Protein AF-E4XZ82-F1 (afdb_monomer_lite)

Organism: Oikopleura dioica (NCBI:txid34765)

Structure (mmCIF, N/CA/C/O backbone):
data_AF-E4XZ82-F1
#
_entry.id   AF-E4XZ82-F1
#
loop_
_atom_site.group_PDB
_atom_site.id
_atom_site.type_symbol
_atom_site.label_atom_id
_atom_site.label_alt_id
_atom_site.label_comp_id
_atom_site.label_asym_id
_atom_site.label_entity_id
_atom_site.label_seq_id
_atom_site.pdbx_PDB_ins_code
_atom_site.Cartn_x
_atom_site.Cartn_y
_atom_site.Cartn_z
_atom_site.occupancy
_atom_site.B_iso_or_equiv
_atom_site.auth_seq_id
_atom_site.auth_comp_id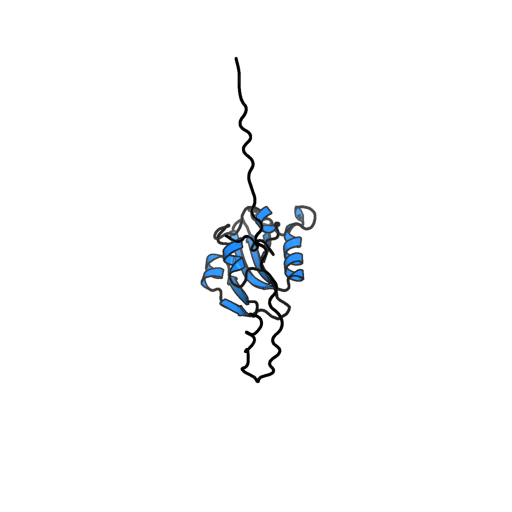
_atom_site.auth_asym_id
_atom_site.auth_atom_id
_atom_site.pdbx_PDB_model_num
ATOM 1 N N . MET A 1 1 ? -22.654 71.401 -10.888 1.00 43.03 1 MET A N 1
ATOM 2 C CA . MET A 1 1 ? -23.288 70.065 -10.874 1.00 43.03 1 MET A CA 1
ATOM 3 C C . MET A 1 1 ? -23.031 69.437 -9.516 1.00 43.03 1 MET A C 1
ATOM 5 O O . MET A 1 1 ? -21.886 69.396 -9.092 1.00 43.03 1 MET A O 1
ATOM 9 N N . LYS A 1 2 ? -24.103 69.079 -8.804 1.00 40.59 2 LYS A N 1
ATOM 10 C CA . LYS A 1 2 ? -24.087 68.459 -7.473 1.00 40.59 2 LYS A CA 1
ATOM 11 C C . LYS A 1 2 ? -24.124 66.944 -7.667 1.00 40.59 2 LYS A C 1
ATOM 13 O O . LYS A 1 2 ? -25.036 66.469 -8.333 1.00 40.59 2 LYS A O 1
ATOM 18 N N . ILE A 1 3 ? -23.168 66.212 -7.103 1.00 53.22 3 ILE A N 1
ATOM 19 C CA . ILE A 1 3 ? -23.200 64.747 -7.040 1.00 53.22 3 ILE A CA 1
ATOM 20 C C . ILE A 1 3 ? -23.112 64.383 -5.559 1.00 53.22 3 ILE A C 1
ATOM 22 O O . ILE A 1 3 ? -22.086 64.593 -4.920 1.00 53.22 3 ILE A O 1
ATOM 26 N N . PHE A 1 4 ? -24.237 63.928 -5.012 1.00 50.06 4 PHE A N 1
ATOM 27 C CA . PHE A 1 4 ? -24.346 63.402 -3.657 1.00 50.06 4 PHE A CA 1
ATOM 28 C C . PHE A 1 4 ? -23.943 61.925 -3.679 1.00 50.06 4 PHE A C 1
ATOM 30 O O . PHE A 1 4 ? -24.563 61.129 -4.381 1.00 50.06 4 PHE A O 1
ATOM 37 N N . ALA A 1 5 ? -22.904 61.571 -2.924 1.00 58.31 5 ALA A N 1
ATOM 38 C CA . ALA A 1 5 ? -22.518 60.190 -2.670 1.00 58.31 5 ALA A CA 1
ATOM 39 C C . ALA A 1 5 ? -23.358 59.636 -1.507 1.00 58.31 5 ALA A C 1
ATOM 41 O O . ALA A 1 5 ? -23.350 60.197 -0.411 1.00 58.31 5 ALA A O 1
ATOM 42 N N . LEU A 1 6 ? -24.099 58.555 -1.754 1.00 57.56 6 LEU A N 1
ATOM 43 C CA . LEU A 1 6 ? -24.852 57.825 -0.735 1.00 57.56 6 LEU A CA 1
ATOM 44 C C . LEU A 1 6 ? -23.931 56.796 -0.064 1.00 57.56 6 LEU A C 1
ATOM 46 O O . LEU A 1 6 ? -23.511 55.823 -0.686 1.00 57.56 6 LEU A O 1
ATOM 50 N N . LEU A 1 7 ? -23.624 57.030 1.212 1.00 52.59 7 LEU A N 1
ATOM 51 C CA . LEU A 1 7 ? -23.002 56.070 2.125 1.00 52.59 7 LEU A CA 1
ATOM 52 C C . LEU A 1 7 ? -24.066 55.065 2.588 1.00 52.59 7 LEU A C 1
ATOM 54 O O . LEU A 1 7 ? -25.082 55.464 3.152 1.00 52.59 7 LEU A O 1
ATOM 58 N N . SER A 1 8 ? -23.826 53.770 2.377 1.00 62.06 8 SER A N 1
ATOM 59 C CA . SER A 1 8 ? -24.636 52.690 2.956 1.00 62.06 8 SER A CA 1
ATOM 60 C C . SER A 1 8 ? -23.885 52.107 4.152 1.00 62.06 8 SER A C 1
ATOM 62 O O . SER A 1 8 ? -22.826 51.508 3.979 1.00 62.06 8 SER A O 1
ATOM 64 N N . ALA A 1 9 ? -24.402 52.319 5.363 1.00 58.03 9 ALA A N 1
ATOM 65 C CA . ALA A 1 9 ? -23.900 51.701 6.587 1.00 58.03 9 ALA A CA 1
ATOM 66 C C . ALA A 1 9 ? -24.634 50.372 6.827 1.00 58.03 9 ALA A C 1
ATOM 68 O O . ALA A 1 9 ? -25.863 50.337 6.829 1.00 58.03 9 ALA A O 1
ATOM 69 N N . VAL A 1 10 ? -23.884 49.288 7.032 1.00 62.97 10 VAL A N 1
ATOM 70 C CA . VAL A 1 10 ? -24.423 47.981 7.432 1.00 62.97 10 VAL A CA 1
ATOM 71 C C . VAL A 1 10 ? -24.413 47.908 8.958 1.00 62.97 10 VAL A C 1
ATOM 73 O O . VAL A 1 10 ? -23.362 48.031 9.584 1.00 62.97 10 VAL A O 1
ATOM 76 N N . VAL A 1 11 ? -25.594 47.735 9.550 1.00 56.53 11 VAL A N 1
ATOM 77 C CA . VAL A 1 11 ? -25.802 47.526 10.989 1.00 56.53 11 VAL A CA 1
ATOM 78 C C . VAL A 1 11 ? -25.754 46.021 11.259 1.00 56.53 11 VAL A C 1
ATOM 80 O O . VAL A 1 11 ? -26.623 45.291 10.791 1.00 56.53 11 VAL A O 1
ATOM 83 N N . TYR A 1 12 ? -24.757 45.552 12.012 1.00 61.22 12 TYR A N 1
ATOM 84 C CA . TYR A 1 12 ? -24.753 44.201 12.580 1.00 61.22 12 TYR A CA 1
ATOM 85 C C . TYR A 1 12 ? -25.407 44.251 13.965 1.00 61.22 12 TYR A C 1
ATOM 87 O O . TYR A 1 12 ? -24.887 44.884 14.881 1.00 61.22 12 TYR A O 1
ATOM 95 N N . GLY A 1 13 ? -26.572 43.614 14.102 1.00 47.09 13 GLY A N 1
ATOM 96 C CA . GLY A 1 13 ? -27.240 43.421 15.387 1.00 47.09 13 GLY A CA 1
ATOM 97 C C . GLY A 1 13 ? -26.554 42.319 16.194 1.00 47.09 13 GLY A C 1
ATOM 98 O O . GLY A 1 13 ? -26.395 41.204 15.705 1.00 47.09 13 GLY A O 1
ATOM 99 N N . GLN A 1 14 ? -26.149 42.639 17.422 1.00 46.34 14 GLN A N 1
ATOM 100 C CA . GLN A 1 14 ? -25.686 41.681 18.426 1.00 46.34 14 GLN A CA 1
ATOM 101 C C . GLN A 1 14 ? -26.893 41.196 19.239 1.00 46.34 14 GLN A C 1
ATOM 103 O O . GLN A 1 14 ? -27.617 42.013 19.805 1.00 46.34 14 GLN A O 1
ATOM 108 N N . THR A 1 15 ? -27.112 39.884 19.313 1.00 49.62 15 THR A N 1
ATOM 109 C CA . THR A 1 15 ? -28.090 39.275 20.224 1.00 49.62 15 THR A CA 1
ATOM 110 C C . THR A 1 15 ? -27.383 38.885 21.519 1.00 49.62 15 THR A C 1
ATOM 112 O O . THR A 1 15 ? -26.486 38.045 21.516 1.00 49.62 15 THR A O 1
ATOM 115 N N . THR A 1 16 ? -27.756 39.527 22.624 1.00 47.25 16 THR A N 1
ATOM 116 C CA . THR A 1 16 ? -27.312 39.188 23.980 1.00 47.25 16 THR A CA 1
ATOM 117 C C . THR A 1 16 ? -28.407 38.389 24.679 1.00 47.25 16 THR A C 1
ATOM 119 O O . THR A 1 16 ? -29.415 38.974 25.081 1.00 47.25 16 THR A O 1
ATOM 122 N N . ASP A 1 17 ? -28.206 37.086 24.857 1.00 52.84 17 ASP A N 1
ATOM 123 C CA . ASP A 1 17 ? -29.056 36.288 25.743 1.00 52.84 17 ASP A CA 1
ATOM 124 C C . ASP A 1 17 ? -28.564 36.397 27.204 1.00 52.84 17 ASP A C 1
ATOM 126 O O . ASP A 1 17 ? -27.356 36.310 27.455 1.00 52.84 17 ASP A O 1
ATOM 130 N N . PRO A 1 18 ? -29.464 36.614 28.184 1.00 63.22 18 PRO A N 1
ATOM 131 C CA . PRO A 1 18 ? -29.128 36.669 29.607 1.00 63.22 18 PRO A CA 1
ATOM 132 C C . PRO A 1 18 ? -28.943 35.272 30.251 1.00 63.22 18 PRO A C 1
ATOM 134 O O . PRO A 1 18 ? -29.414 34.263 29.724 1.00 63.22 18 PRO A O 1
ATOM 137 N N . PRO A 1 19 ? -28.277 35.195 31.423 1.00 51.62 19 PRO A N 1
ATOM 138 C CA . PRO A 1 19 ? -27.845 33.942 32.039 1.00 51.62 19 PRO A CA 1
ATOM 139 C C . PRO A 1 19 ? -28.978 33.258 32.816 1.00 51.62 19 PRO A C 1
ATOM 141 O O . PRO A 1 19 ? -29.668 33.903 33.603 1.00 51.62 19 PRO A O 1
ATOM 144 N N . THR A 1 20 ? -29.121 31.935 32.673 1.00 47.81 20 THR A N 1
ATOM 145 C CA . THR A 1 20 ? -29.992 31.130 33.548 1.00 47.81 20 THR A CA 1
ATOM 146 C C . THR A 1 20 ? -29.158 30.196 34.423 1.00 47.81 20 THR A C 1
ATOM 148 O O . THR A 1 20 ? -28.322 29.429 33.953 1.00 47.81 20 THR A O 1
ATOM 151 N N . THR A 1 21 ? -29.384 30.328 35.725 1.00 41.72 21 THR A N 1
ATOM 152 C CA . THR A 1 21 ? -28.721 29.688 36.862 1.00 41.72 21 THR A CA 1
ATOM 153 C C . THR A 1 21 ? -29.115 28.225 37.091 1.00 41.72 21 THR A C 1
ATOM 155 O O . THR A 1 21 ? -30.291 27.885 37.059 1.00 41.72 21 THR A O 1
ATOM 158 N N . VAL A 1 22 ? -28.095 27.420 37.414 1.00 47.28 22 VAL A N 1
ATOM 159 C CA . VAL A 1 22 ? -28.006 26.271 38.347 1.00 47.28 22 VAL A CA 1
ATOM 160 C C . VAL A 1 22 ? -29.308 25.579 38.786 1.00 47.28 22 VAL A C 1
ATOM 162 O O . VAL A 1 22 ? -30.095 26.128 39.552 1.00 47.28 22 VAL A O 1
ATOM 165 N N . GLY A 1 23 ? -29.402 24.284 38.466 1.00 42.62 23 GLY A N 1
ATOM 166 C CA . GLY A 1 23 ? -30.234 23.306 39.166 1.00 42.62 23 GLY A CA 1
ATOM 167 C C . GLY A 1 23 ? -29.442 22.026 39.439 1.00 42.62 23 GLY A C 1
ATOM 168 O O . GLY A 1 23 ? -29.284 21.188 38.558 1.00 42.62 23 GLY A O 1
ATOM 169 N N . THR A 1 24 ? -28.936 21.878 40.664 1.00 43.75 24 THR A N 1
ATOM 170 C CA . THR A 1 24 ? -28.482 20.593 41.209 1.00 43.75 24 THR A CA 1
ATOM 171 C C . THR A 1 24 ? -29.713 19.754 41.530 1.00 43.75 24 THR A C 1
ATOM 173 O O . THR A 1 24 ? -30.548 20.158 42.338 1.00 43.75 24 THR A O 1
ATOM 176 N N . THR A 1 25 ? -29.828 18.561 40.953 1.00 38.75 25 THR A N 1
ATOM 177 C CA . THR A 1 25 ? -30.718 17.515 41.473 1.00 38.75 25 THR A CA 1
ATOM 178 C C . THR A 1 25 ? -30.005 16.176 41.344 1.00 38.75 25 THR A C 1
ATOM 180 O O . THR A 1 25 ? -29.699 15.720 40.248 1.00 38.75 25 THR A O 1
ATOM 183 N N . ALA A 1 26 ? -29.686 15.574 42.488 1.00 46.28 26 ALA A N 1
ATOM 184 C CA . ALA A 1 26 ? -29.228 14.196 42.571 1.00 46.28 26 ALA A CA 1
ATOM 185 C C . ALA A 1 26 ? -30.418 13.252 42.328 1.00 46.28 26 ALA A C 1
ATOM 187 O O . ALA A 1 26 ? -31.476 13.437 42.928 1.00 46.28 26 ALA A O 1
ATOM 188 N N . GLY A 1 27 ? -30.239 12.240 41.474 1.00 40.47 27 GLY A N 1
ATOM 189 C CA . GLY A 1 27 ? -31.266 11.236 41.190 1.00 40.47 27 GLY A CA 1
ATOM 190 C C . GLY A 1 27 ? -30.836 10.185 40.162 1.00 40.47 27 GLY A C 1
ATOM 191 O O . GLY A 1 27 ? -31.093 10.343 38.979 1.00 40.47 27 GLY A O 1
ATOM 192 N N . THR A 1 28 ? -30.182 9.131 40.653 1.00 37.09 28 THR A N 1
ATOM 193 C CA . THR A 1 28 ? -30.309 7.711 40.260 1.00 37.09 28 THR A CA 1
ATOM 194 C C . THR A 1 28 ? -30.386 7.324 38.768 1.00 37.09 28 THR A C 1
ATOM 196 O O . THR A 1 28 ? -31.440 7.342 38.145 1.00 37.09 28 THR A O 1
ATOM 199 N N . THR A 1 29 ? -29.250 6.817 38.283 1.00 43.91 29 THR A N 1
ATOM 200 C CA . THR A 1 29 ? -29.056 5.592 37.479 1.00 43.91 29 THR A CA 1
ATOM 201 C C . THR A 1 29 ? -30.099 5.227 36.409 1.00 43.91 29 THR A C 1
ATOM 203 O O . THR A 1 29 ? -31.044 4.486 36.664 1.00 43.91 29 THR A O 1
ATOM 206 N N . ALA A 1 30 ? -29.792 5.578 35.160 1.00 43.94 30 ALA A N 1
ATOM 207 C CA . ALA A 1 30 ? -30.089 4.757 33.989 1.00 43.94 30 ALA A CA 1
ATOM 208 C C . ALA A 1 30 ? -28.816 4.733 33.136 1.00 43.94 30 ALA A C 1
ATOM 210 O O . ALA A 1 30 ? -28.301 5.781 32.755 1.00 43.94 30 ALA A O 1
ATOM 211 N N . GLY A 1 31 ? -28.245 3.541 32.962 1.00 44.31 31 GLY A N 1
ATOM 212 C CA . GLY A 1 31 ? -26.947 3.344 32.334 1.00 44.31 31 GLY A CA 1
ATOM 213 C C . GLY A 1 31 ? -26.925 3.867 30.905 1.00 44.31 31 GLY A C 1
ATOM 214 O O . GLY A 1 31 ? -27.542 3.287 30.016 1.00 44.31 31 GLY A O 1
ATOM 215 N N . THR A 1 32 ? -26.153 4.926 30.686 1.00 35.25 32 THR A N 1
ATOM 216 C CA . THR A 1 32 ? -25.516 5.172 29.400 1.00 35.25 32 THR A CA 1
ATOM 217 C C . THR A 1 32 ? -24.553 4.014 29.188 1.00 35.25 32 THR A C 1
ATOM 219 O O . THR A 1 32 ? -23.454 4.001 29.743 1.00 35.25 32 THR A O 1
ATOM 222 N N . THR A 1 33 ? -24.983 2.994 28.449 1.00 37.03 33 THR A N 1
ATOM 223 C CA . THR A 1 33 ? -24.046 2.075 27.814 1.00 37.03 33 THR A CA 1
ATOM 224 C C . THR A 1 33 ? -23.199 2.960 26.912 1.00 37.03 33 THR A C 1
ATOM 226 O O . THR A 1 33 ? -23.682 3.436 25.888 1.00 37.03 33 THR A O 1
ATOM 229 N N . ALA A 1 34 ? -21.986 3.292 27.356 1.00 48.88 34 ALA A N 1
ATOM 230 C CA . ALA A 1 34 ? -20.990 3.859 26.472 1.00 48.88 34 ALA A CA 1
ATOM 231 C C . ALA A 1 34 ? -20.893 2.890 25.294 1.00 48.88 34 ALA A C 1
ATOM 233 O O . ALA A 1 34 ? -20.623 1.703 25.498 1.00 48.88 34 ALA A O 1
ATOM 234 N N . GLU A 1 35 ? -21.218 3.371 24.097 1.00 46.59 35 GLU A N 1
ATOM 235 C CA . GLU A 1 35 ? -20.866 2.674 22.870 1.00 46.59 35 GLU A CA 1
ATOM 236 C C . GLU A 1 35 ? -19.380 2.314 23.006 1.00 46.59 35 GLU A C 1
ATOM 238 O O . GLU A 1 35 ? -18.584 3.203 23.342 1.00 46.59 35 GLU A O 1
ATOM 243 N N . PRO A 1 36 ? -19.002 1.024 22.909 1.00 53.22 36 PRO A N 1
ATOM 244 C CA . PRO A 1 36 ? -17.596 0.661 22.962 1.00 53.22 36 PRO A CA 1
ATOM 245 C C . PRO A 1 36 ? -16.866 1.514 21.919 1.00 53.22 36 PRO A C 1
ATOM 247 O O . PRO A 1 36 ? -17.453 1.771 20.866 1.00 53.22 36 PRO A O 1
ATOM 250 N N . PRO A 1 37 ? -15.637 1.990 22.197 1.00 54.41 37 PRO A N 1
ATOM 251 C CA . PRO A 1 37 ? -14.870 2.729 21.200 1.00 54.41 37 PRO A CA 1
ATOM 252 C C . PRO A 1 37 ? -14.925 1.933 19.897 1.00 54.41 37 PRO A C 1
ATOM 254 O O . PRO A 1 37 ? -14.578 0.752 19.900 1.00 54.41 37 PRO A O 1
ATOM 257 N N . SER A 1 38 ? -15.472 2.540 18.838 1.00 63.44 38 SER A N 1
ATOM 258 C CA . SER A 1 38 ? -15.680 1.880 17.550 1.00 63.44 38 SER A CA 1
ATOM 259 C C . SER A 1 38 ? -14.361 1.245 17.131 1.00 63.44 38 SER A C 1
ATOM 261 O O . SER A 1 38 ? -13.397 1.962 16.853 1.00 63.44 38 SER A O 1
ATOM 263 N N . ALA A 1 39 ? -14.287 -0.083 17.170 1.00 80.06 39 ALA A N 1
ATOM 264 C CA . ALA A 1 39 ? -13.047 -0.772 16.881 1.00 80.06 39 ALA A CA 1
ATOM 265 C C . ALA A 1 39 ? -12.626 -0.455 15.441 1.00 80.06 39 ALA A C 1
ATOM 267 O O . ALA A 1 39 ? -13.432 -0.552 14.511 1.00 80.06 39 ALA A O 1
ATOM 268 N N . PHE A 1 40 ? -11.382 -0.010 15.262 1.00 91.25 40 PHE A N 1
ATOM 269 C CA . PHE A 1 40 ? -10.852 0.291 13.939 1.00 91.25 40 PHE A CA 1
ATOM 270 C C . PHE A 1 40 ? -10.769 -1.009 13.134 1.00 91.25 40 PHE A C 1
ATOM 272 O O . PHE A 1 40 ? -10.337 -2.040 13.646 1.00 91.25 40 PHE A O 1
ATOM 279 N N . ALA A 1 41 ? -11.207 -0.981 11.881 1.00 94.81 41 ALA A N 1
ATOM 280 C CA . ALA A 1 41 ? -11.249 -2.159 11.029 1.00 94.81 41 ALA A CA 1
ATOM 281 C C . ALA A 1 41 ? -10.759 -1.810 9.628 1.00 94.81 41 ALA A C 1
ATOM 283 O O . ALA A 1 41 ? -10.912 -0.674 9.184 1.00 94.81 41 ALA A O 1
ATOM 284 N N . CYS A 1 42 ? -10.219 -2.805 8.927 1.00 96.06 42 CYS A N 1
ATOM 285 C CA . CYS A 1 42 ? -9.732 -2.685 7.556 1.00 96.06 42 CYS A CA 1
ATOM 286 C C . CYS A 1 42 ? -10.280 -3.812 6.690 1.00 96.06 42 CYS A C 1
AT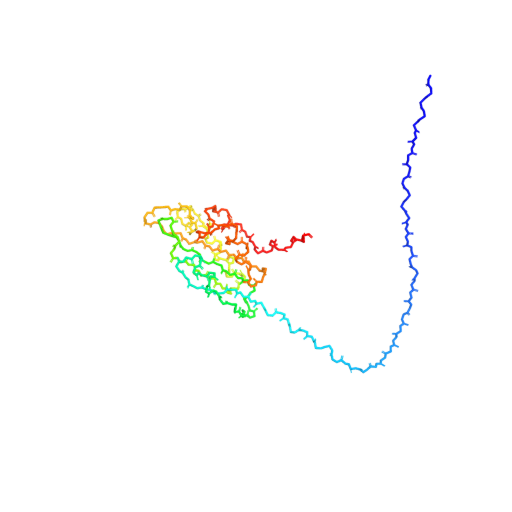OM 288 O O . CYS A 1 42 ? -10.359 -4.962 7.126 1.00 96.06 42 CYS A O 1
ATOM 290 N N . LYS A 1 43 ? -10.561 -3.521 5.419 1.00 96.31 43 LYS A N 1
ATOM 291 C CA . LYS A 1 43 ? -10.607 -4.569 4.399 1.00 96.31 43 LYS A CA 1
ATOM 292 C C . LYS A 1 43 ? -9.235 -5.228 4.277 1.00 96.31 43 LYS A C 1
ATOM 294 O O . LYS A 1 43 ? -8.211 -4.561 4.118 1.00 96.31 43 LYS A O 1
ATOM 299 N N . THR A 1 44 ? -9.229 -6.552 4.318 1.00 96.94 44 THR A N 1
ATOM 300 C CA . THR A 1 44 ? -8.042 -7.390 4.179 1.00 96.94 44 THR A CA 1
ATOM 301 C C . THR A 1 44 ? -8.181 -8.299 2.972 1.00 96.94 44 THR A C 1
ATOM 303 O O . THR A 1 44 ? -9.247 -8.853 2.713 1.00 96.94 44 THR A O 1
ATOM 306 N N . CYS A 1 45 ? -7.101 -8.442 2.213 1.00 97.44 45 CYS A N 1
ATOM 307 C CA . CYS A 1 45 ? -7.027 -9.372 1.092 1.00 97.44 45 CYS A CA 1
ATOM 308 C C . CYS A 1 45 ? -5.567 -9.641 0.727 1.00 97.44 45 CYS A C 1
ATOM 310 O O . CYS A 1 45 ? -4.677 -8.841 1.025 1.00 97.44 45 CYS A O 1
ATOM 312 N N . VAL A 1 46 ? -5.328 -10.767 0.056 1.00 97.88 46 VAL A N 1
ATOM 313 C CA . VAL A 1 46 ? -4.064 -11.087 -0.614 1.00 97.88 46 VAL A CA 1
ATOM 314 C C . VAL A 1 46 ? -4.413 -11.720 -1.953 1.00 97.88 46 VAL A C 1
ATOM 316 O O . VAL A 1 46 ? -5.035 -12.777 -1.989 1.00 97.88 46 VAL A O 1
ATOM 319 N N . ALA A 1 47 ? -4.024 -11.079 -3.051 1.00 96.69 47 ALA A N 1
ATOM 320 C CA . ALA A 1 47 ? -4.423 -11.492 -4.392 1.00 96.69 47 ALA A CA 1
ATOM 321 C C . ALA A 1 47 ? -3.364 -11.146 -5.442 1.00 96.69 47 ALA A C 1
ATOM 323 O O . ALA A 1 47 ? -2.409 -10.412 -5.185 1.00 96.69 47 ALA A O 1
ATOM 324 N N . SER A 1 48 ? -3.539 -11.663 -6.660 1.00 94.19 48 SER A N 1
ATOM 325 C CA . SER A 1 48 ? -2.613 -11.389 -7.773 1.00 94.19 48 SER A CA 1
ATOM 326 C C . SER A 1 48 ? -2.938 -10.104 -8.542 1.00 94.19 48 SER A C 1
ATOM 328 O O . SER A 1 48 ? -2.120 -9.634 -9.331 1.00 94.19 48 SER A O 1
ATOM 330 N N . ASN A 1 49 ? -4.118 -9.524 -8.331 1.00 91.25 49 ASN A N 1
ATOM 331 C CA . ASN A 1 49 ? -4.563 -8.281 -8.957 1.00 91.25 49 ASN A CA 1
ATOM 332 C C . ASN A 1 49 ? -5.585 -7.565 -8.057 1.00 91.25 49 ASN A C 1
ATOM 334 O O . ASN A 1 49 ? -6.081 -8.148 -7.095 1.00 91.25 49 ASN A O 1
ATOM 338 N N . VAL A 1 50 ? -5.891 -6.303 -8.371 1.00 90.56 50 VAL A N 1
ATOM 339 C CA . VAL A 1 50 ? -6.783 -5.459 -7.556 1.00 90.56 50 VAL A CA 1
ATOM 340 C C . VAL A 1 50 ? -8.216 -5.990 -7.529 1.00 90.56 50 VAL A C 1
ATOM 342 O O . VAL A 1 50 ? -8.799 -6.061 -6.454 1.00 90.56 50 VAL A O 1
ATOM 345 N N . ASN A 1 51 ? -8.764 -6.410 -8.673 1.00 91.56 51 ASN A N 1
ATOM 346 C CA . ASN A 1 51 ? -10.151 -6.885 -8.756 1.00 91.56 51 ASN A CA 1
ATOM 347 C C . ASN A 1 51 ? -10.384 -8.118 -7.882 1.00 91.56 51 ASN A C 1
ATOM 349 O O . ASN A 1 51 ? -11.384 -8.200 -7.181 1.00 91.56 51 ASN A O 1
ATOM 353 N N . ASP A 1 52 ? -9.445 -9.060 -7.916 1.00 94.00 52 ASP A N 1
ATOM 354 C CA . ASP A 1 52 ? -9.476 -10.270 -7.098 1.00 94.00 52 ASP A CA 1
ATOM 355 C C . ASP A 1 52 ? -9.304 -9.950 -5.603 1.00 94.00 52 ASP A C 1
ATOM 357 O O . ASP A 1 52 ? -9.966 -10.550 -4.761 1.00 94.00 52 ASP A O 1
ATOM 361 N N . CYS A 1 53 ? -8.478 -8.951 -5.270 1.00 95.00 53 CYS A N 1
ATOM 362 C CA . CYS A 1 53 ? -8.310 -8.491 -3.891 1.00 95.00 53 CYS A CA 1
ATOM 363 C C . CYS A 1 53 ? -9.607 -7.878 -3.351 1.00 95.00 53 CYS A C 1
ATOM 365 O O . CYS A 1 53 ? -10.094 -8.308 -2.313 1.00 95.00 53 CYS A O 1
ATOM 367 N N . LEU A 1 54 ? -10.189 -6.914 -4.073 1.00 91.81 54 LEU A N 1
ATOM 368 C CA . LEU A 1 54 ? -11.401 -6.209 -3.649 1.00 91.81 54 LEU A CA 1
ATOM 369 C C . LEU A 1 54 ? -12.637 -7.115 -3.670 1.00 91.81 54 LEU A C 1
ATOM 371 O O . LEU A 1 54 ? -13.450 -7.059 -2.753 1.00 91.81 54 LEU A O 1
ATOM 375 N N . GLY A 1 55 ? -12.756 -7.989 -4.674 1.00 92.69 55 GLY A N 1
ATOM 376 C CA . GLY A 1 55 ? -13.879 -8.920 -4.800 1.00 92.69 55 GLY A CA 1
ATOM 377 C C . GLY A 1 55 ? -13.924 -9.999 -3.714 1.00 92.69 55 GLY A C 1
ATOM 378 O O . GLY A 1 55 ? -15.000 -10.520 -3.436 1.00 92.69 55 GLY A O 1
ATOM 379 N N . ASN A 1 56 ? -12.782 -10.311 -3.089 1.00 95.19 56 ASN A N 1
ATOM 380 C CA . ASN A 1 56 ? -12.665 -11.314 -2.025 1.00 95.19 56 ASN A CA 1
ATOM 381 C C . ASN A 1 56 ? -12.219 -10.721 -0.677 1.00 95.19 56 ASN A C 1
ATOM 383 O O . ASN A 1 56 ? -11.827 -11.471 0.220 1.00 95.19 56 ASN A O 1
ATOM 387 N N . ALA A 1 57 ? -12.234 -9.393 -0.526 1.00 95.94 57 ALA A N 1
ATOM 388 C CA . ALA A 1 57 ? -11.795 -8.751 0.703 1.00 95.94 57 ALA A CA 1
ATOM 389 C C . ALA A 1 57 ? -12.757 -9.037 1.861 1.00 95.94 57 ALA A C 1
ATOM 391 O O . ALA A 1 57 ? -13.978 -9.012 1.703 1.00 95.94 57 ALA A O 1
ATOM 392 N N . THR A 1 58 ? -12.204 -9.239 3.053 1.00 96.94 58 THR A N 1
ATOM 393 C CA . THR A 1 58 ? -12.974 -9.351 4.296 1.00 96.94 58 THR A CA 1
ATOM 394 C C . THR A 1 58 ? -12.629 -8.201 5.226 1.00 96.94 58 THR A C 1
ATOM 396 O O . THR A 1 58 ? -11.467 -7.812 5.338 1.00 96.94 58 THR A O 1
ATOM 399 N N . VAL A 1 59 ? -13.633 -7.649 5.904 1.00 96.44 59 VAL A N 1
ATOM 400 C CA . VAL A 1 59 ? -13.404 -6.655 6.956 1.00 96.44 59 VAL A CA 1
ATOM 401 C C . VAL A 1 59 ? -12.924 -7.381 8.206 1.00 96.44 59 VAL A C 1
ATOM 403 O O . VAL A 1 59 ? -13.571 -8.322 8.668 1.00 96.44 59 VAL A O 1
ATOM 406 N N . VAL A 1 60 ? -11.779 -6.955 8.729 1.00 95.56 60 VAL A N 1
ATOM 407 C CA . VAL A 1 60 ? -11.173 -7.492 9.947 1.00 95.56 60 VAL A CA 1
ATOM 408 C C . VAL A 1 60 ? -11.004 -6.354 10.939 1.00 95.56 60 VAL A C 1
ATOM 410 O O . VAL A 1 60 ? -10.514 -5.283 10.579 1.00 95.56 60 VAL A O 1
ATOM 413 N N . GLU A 1 61 ? -11.422 -6.602 12.177 1.00 96.06 61 GLU A N 1
ATOM 414 C CA . GLU A 1 61 ? -11.147 -5.725 13.310 1.00 96.06 61 GLU A CA 1
ATOM 415 C C . GLU A 1 61 ? -9.644 -5.736 13.601 1.00 96.06 61 GLU A C 1
ATOM 417 O O . GLU A 1 61 ? -9.029 -6.796 13.758 1.00 96.06 61 GLU A O 1
ATOM 422 N N . CYS A 1 62 ? -9.048 -4.552 13.604 1.00 95.69 62 CYS A N 1
ATOM 423 C CA . CYS A 1 62 ? -7.623 -4.375 13.797 1.00 95.69 62 CYS A CA 1
ATOM 424 C C . CYS A 1 62 ? -7.254 -4.482 15.280 1.00 95.69 62 CYS A C 1
ATOM 426 O O . CYS A 1 62 ? -8.083 -4.281 16.168 1.00 95.69 62 CYS A O 1
ATOM 428 N N . GLN A 1 63 ? -5.991 -4.804 15.562 1.00 95.44 63 GLN A N 1
ATOM 429 C CA . GLN A 1 63 ? -5.487 -4.762 16.934 1.00 95.44 63 GLN A CA 1
ATOM 430 C C . GLN A 1 63 ? -5.478 -3.320 17.465 1.00 95.44 63 GLN A C 1
ATOM 432 O O . GLN A 1 63 ? -5.439 -2.363 16.697 1.00 95.44 63 GLN A O 1
ATOM 437 N N . GLU A 1 64 ? -5.437 -3.155 18.789 1.00 92.50 64 GLU A N 1
ATOM 438 C CA . GLU A 1 64 ? -5.465 -1.834 19.443 1.00 92.50 64 GLU A CA 1
ATOM 439 C C . GLU A 1 64 ? -4.367 -0.880 18.930 1.00 92.50 64 GLU A C 1
ATOM 441 O O . GLU A 1 64 ? -4.575 0.326 18.827 1.00 92.50 64 GLU A O 1
ATOM 446 N N . ASN A 1 65 ? -3.199 -1.413 18.561 1.00 92.31 65 ASN A N 1
ATOM 447 C CA . ASN A 1 65 ? -2.074 -0.637 18.039 1.00 92.31 65 ASN A CA 1
ATOM 448 C C . ASN A 1 65 ? -2.083 -0.459 16.508 1.00 92.31 65 ASN A C 1
ATOM 450 O O . ASN A 1 65 ? -1.150 0.128 15.957 1.00 92.31 65 ASN A O 1
ATOM 454 N N . GLU A 1 66 ? -3.080 -0.992 15.807 1.00 94.31 66 GLU A N 1
ATOM 455 C CA . GLU A 1 66 ? -3.220 -0.928 14.355 1.00 94.31 66 GLU A CA 1
ATOM 456 C C . GLU A 1 66 ? -4.301 0.086 13.978 1.00 94.31 66 GLU A C 1
ATOM 458 O O . GLU A 1 66 ? -5.459 -0.254 13.772 1.00 94.31 66 GLU A O 1
ATOM 463 N N . THR A 1 67 ? -3.912 1.353 13.886 1.00 92.88 67 THR A N 1
ATOM 464 C CA . THR A 1 67 ? -4.830 2.484 13.671 1.00 92.88 67 THR A CA 1
ATOM 465 C C . THR A 1 67 ? -4.877 2.953 12.214 1.00 92.88 67 THR A C 1
ATOM 467 O O . THR A 1 67 ? -5.214 4.102 11.935 1.00 92.88 67 THR A O 1
ATOM 470 N N . THR A 1 68 ? -4.414 2.132 11.270 1.00 94.00 68 THR A N 1
ATOM 471 C CA . THR A 1 68 ? -4.285 2.500 9.853 1.00 94.00 68 THR A CA 1
ATOM 472 C C . THR A 1 68 ? -4.433 1.259 8.973 1.00 94.00 68 THR A C 1
ATOM 474 O O . THR A 1 68 ? -4.013 0.162 9.348 1.00 94.00 68 THR A O 1
ATOM 477 N N . CYS A 1 69 ? -5.003 1.420 7.783 1.00 95.81 69 CYS A N 1
ATOM 478 C CA . CYS A 1 69 ? -4.992 0.399 6.744 1.00 95.81 69 CYS A CA 1
ATOM 479 C C . CYS A 1 69 ? -3.805 0.627 5.799 1.00 95.81 69 CYS A C 1
ATOM 481 O O . CYS A 1 69 ? -3.546 1.747 5.358 1.00 95.81 69 CYS A O 1
ATOM 483 N N . GLU A 1 70 ? -3.093 -0.444 5.453 1.00 96.31 70 GLU A N 1
ATOM 484 C CA . GLU A 1 70 ? -2.016 -0.432 4.466 1.00 96.31 70 GLU A CA 1
ATOM 485 C C . GLU A 1 70 ? -2.440 -1.188 3.205 1.00 96.31 70 GLU A C 1
ATOM 487 O O . GLU A 1 70 ? -3.019 -2.274 3.276 1.00 96.31 70 GLU A O 1
ATOM 492 N N . VAL A 1 71 ? -2.052 -0.662 2.043 1.00 95.44 71 VAL A N 1
ATOM 493 C CA . VAL A 1 71 ? -1.967 -1.428 0.798 1.00 95.44 71 VAL A CA 1
ATOM 494 C C . VAL A 1 71 ? -0.515 -1.610 0.378 1.00 95.44 71 VAL A C 1
ATOM 496 O O . VAL A 1 71 ? 0.244 -0.650 0.306 1.00 95.44 71 VAL A O 1
ATOM 499 N N . THR A 1 72 ? -0.134 -2.839 0.034 1.00 96.31 72 THR A N 1
ATOM 500 C CA . THR A 1 72 ? 1.118 -3.160 -0.658 1.00 96.31 72 THR A CA 1
ATOM 501 C C . THR A 1 72 ? 0.797 -3.696 -2.048 1.00 96.31 72 THR A C 1
ATOM 503 O O . THR A 1 72 ? 0.154 -4.734 -2.198 1.00 96.31 72 THR A O 1
ATOM 506 N N . MET A 1 73 ? 1.319 -3.036 -3.080 1.00 93.88 73 MET A N 1
ATOM 507 C CA . MET A 1 73 ? 1.216 -3.474 -4.468 1.00 93.88 73 MET A CA 1
ATOM 508 C C . MET A 1 73 ? 2.593 -3.775 -5.042 1.00 93.88 73 MET A C 1
ATOM 510 O O . MET A 1 73 ? 3.517 -2.961 -4.955 1.00 93.88 73 MET A O 1
ATOM 514 N N . ARG A 1 74 ? 2.729 -4.930 -5.699 1.00 93.50 74 ARG A N 1
ATOM 515 C CA . ARG A 1 74 ? 3.954 -5.294 -6.415 1.00 93.50 74 ARG A CA 1
ATOM 516 C C . ARG A 1 74 ? 3.683 -5.450 -7.899 1.00 93.50 74 ARG A C 1
ATOM 518 O O . ARG A 1 74 ? 2.742 -6.127 -8.316 1.00 93.50 74 ARG A O 1
ATOM 525 N N . LYS A 1 75 ? 4.561 -4.841 -8.695 1.00 89.56 75 LYS A N 1
ATOM 526 C CA . LYS A 1 75 ? 4.482 -4.861 -10.158 1.00 89.56 75 LYS A CA 1
ATOM 527 C C . LYS A 1 75 ? 5.762 -5.411 -10.765 1.00 89.56 75 LYS A C 1
ATOM 529 O O . LYS A 1 75 ? 6.861 -5.220 -10.233 1.00 89.56 75 LYS A O 1
ATOM 534 N N . ARG A 1 76 ? 5.608 -6.099 -11.892 1.00 87.38 76 ARG A N 1
ATOM 535 C CA . ARG A 1 76 ? 6.701 -6.618 -12.714 1.00 87.38 76 ARG A CA 1
ATOM 536 C C . ARG A 1 76 ? 6.297 -6.504 -14.176 1.00 87.38 76 ARG A C 1
ATOM 538 O O . ARG A 1 76 ? 5.203 -6.917 -14.541 1.00 87.38 76 ARG A O 1
ATOM 545 N N . ARG A 1 77 ? 7.188 -5.977 -15.024 1.00 82.81 77 ARG A N 1
ATOM 546 C CA . ARG A 1 77 ? 6.898 -5.741 -16.456 1.00 82.81 77 ARG A CA 1
ATOM 547 C C . ARG A 1 77 ? 5.635 -4.887 -16.668 1.00 82.81 77 ARG A C 1
ATOM 549 O O . ARG A 1 77 ? 4.855 -5.161 -17.569 1.00 82.81 77 ARG A O 1
ATOM 556 N N . GLY A 1 78 ? 5.418 -3.883 -15.816 1.00 75.56 78 GLY A N 1
ATOM 557 C CA . GLY A 1 78 ? 4.249 -2.998 -15.879 1.00 75.56 78 GLY A CA 1
ATOM 558 C C . GLY A 1 78 ? 2.933 -3.583 -15.350 1.00 75.56 78 GLY A C 1
ATOM 559 O O . GLY A 1 78 ? 2.020 -2.807 -15.089 1.00 75.56 78 GLY A O 1
ATOM 560 N N . GLY A 1 79 ? 2.843 -4.900 -15.130 1.00 84.25 79 GLY A N 1
ATOM 561 C CA . GLY A 1 79 ? 1.644 -5.556 -14.604 1.00 84.25 79 GLY A CA 1
ATOM 562 C C . GLY A 1 79 ? 1.703 -5.791 -13.098 1.00 84.25 79 GLY A C 1
ATOM 563 O O . GLY A 1 79 ? 2.769 -6.094 -12.545 1.00 84.25 79 GLY A O 1
ATOM 564 N N . THR A 1 80 ? 0.552 -5.668 -12.446 1.00 89.12 80 THR A N 1
ATOM 565 C CA . THR A 1 80 ? 0.356 -6.070 -11.049 1.00 89.12 80 THR A CA 1
ATOM 566 C C . THR A 1 80 ? 0.400 -7.593 -10.938 1.00 89.12 80 THR A C 1
ATOM 568 O O . THR A 1 80 ? -0.188 -8.290 -11.759 1.00 89.12 80 THR A O 1
ATOM 571 N N . TYR A 1 81 ? 1.131 -8.116 -9.952 1.00 91.69 81 TYR A N 1
ATOM 572 C CA . TYR A 1 81 ? 1.159 -9.561 -9.667 1.00 91.69 81 TYR A CA 1
ATOM 573 C C . TYR A 1 81 ? 0.905 -9.892 -8.197 1.00 91.69 81 TYR A C 1
ATOM 575 O O . TYR A 1 81 ? 0.855 -11.063 -7.829 1.00 91.69 81 TYR A O 1
ATOM 583 N N . PHE A 1 82 ? 0.822 -8.871 -7.346 1.00 94.88 82 PHE A N 1
ATOM 584 C CA . PHE A 1 82 ? 0.573 -9.026 -5.925 1.00 94.88 82 PHE A CA 1
ATOM 585 C C . PHE A 1 82 ? -0.070 -7.755 -5.386 1.00 94.88 82 PHE A C 1
ATOM 587 O O . PHE A 1 82 ? 0.451 -6.655 -5.600 1.00 94.88 82 PHE A O 1
ATOM 594 N N . VAL A 1 83 ? -1.164 -7.932 -4.662 1.00 95.62 83 VAL A N 1
ATOM 595 C CA . VAL A 1 83 ? -1.841 -6.909 -3.874 1.00 95.62 83 VAL A CA 1
ATOM 596 C C . VAL A 1 83 ? -2.102 -7.504 -2.499 1.00 95.62 83 VAL A C 1
ATOM 598 O O . VAL A 1 83 ? -2.563 -8.639 -2.394 1.00 95.62 83 VAL A O 1
ATOM 601 N N . GLN A 1 84 ? -1.792 -6.743 -1.459 1.00 97.62 84 GLN A N 1
ATOM 602 C CA . GLN A 1 84 ? -2.137 -7.065 -0.084 1.00 97.62 84 GLN A CA 1
ATOM 603 C C . GLN A 1 84 ? -2.736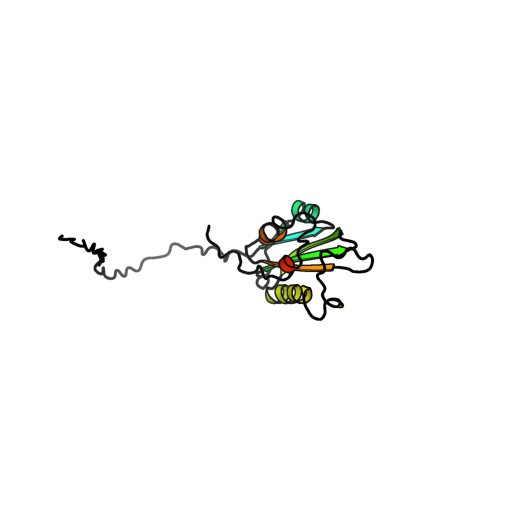 -5.833 0.578 1.00 97.62 84 GLN A C 1
ATOM 605 O O . GLN A 1 84 ? -2.163 -4.751 0.464 1.00 97.62 84 GLN A O 1
ATOM 610 N N . MET A 1 85 ? -3.850 -6.017 1.278 1.00 96.75 85 MET A N 1
ATOM 611 C CA . MET A 1 85 ? -4.497 -4.992 2.095 1.00 96.75 85 MET A CA 1
ATOM 612 C C . MET A 1 85 ? -4.643 -5.482 3.532 1.00 96.75 85 MET A C 1
ATOM 614 O O . MET A 1 85 ? -4.839 -6.682 3.748 1.00 96.75 85 MET A O 1
ATOM 618 N N . GLY A 1 86 ? -4.586 -4.569 4.498 1.00 96.94 86 GLY A N 1
ATOM 619 C CA . GLY A 1 86 ? -5.041 -4.849 5.856 1.00 96.94 86 GLY A CA 1
ATOM 620 C C . GLY A 1 86 ? -4.514 -3.899 6.921 1.00 96.94 86 GLY A C 1
ATOM 621 O O . GLY A 1 86 ? -3.907 -2.878 6.613 1.00 96.94 86 GLY A O 1
ATOM 622 N N . CYS A 1 87 ? -4.759 -4.267 8.175 1.00 97.25 87 CYS A N 1
ATOM 623 C CA . CYS A 1 87 ? -4.381 -3.497 9.354 1.00 97.25 87 CYS A CA 1
ATOM 624 C C . CYS A 1 87 ? -2.857 -3.315 9.476 1.00 97.25 87 CYS A C 1
ATOM 626 O O . CYS A 1 87 ? -2.056 -4.201 9.134 1.00 97.25 87 CYS A O 1
ATOM 628 N N . LYS A 1 88 ? -2.446 -2.140 9.956 1.00 96.94 88 LYS A N 1
ATOM 629 C CA . LYS A 1 88 ? -1.056 -1.811 10.268 1.00 96.94 88 LYS A CA 1
ATOM 630 C C . LYS A 1 88 ? -0.991 -0.735 11.353 1.00 96.94 88 LYS A C 1
ATOM 632 O O . LYS A 1 88 ? -1.824 0.163 11.404 1.00 96.94 88 LYS A O 1
ATOM 637 N N . ALA A 1 89 ? 0.040 -0.792 12.193 1.00 96.06 89 ALA A N 1
ATOM 638 C CA . ALA A 1 89 ? 0.405 0.340 13.039 1.00 96.06 89 ALA A CA 1
ATOM 639 C C . ALA A 1 89 ? 0.801 1.552 12.178 1.00 96.06 89 ALA A C 1
ATOM 641 O O . ALA A 1 89 ? 1.497 1.396 11.169 1.00 96.06 89 ALA A O 1
ATOM 642 N N . LEU A 1 90 ? 0.367 2.753 12.568 1.00 93.69 90 LEU A N 1
ATOM 643 C CA . LEU A 1 90 ? 0.576 3.974 11.785 1.00 93.69 90 LEU A CA 1
ATOM 644 C C . LEU A 1 90 ? 2.059 4.211 11.457 1.00 93.69 90 LEU A C 1
ATOM 646 O O . LEU A 1 90 ? 2.424 4.428 10.304 1.00 93.69 90 LEU A O 1
ATOM 650 N N . ASP A 1 91 ? 2.935 4.108 12.453 1.00 94.88 91 ASP A N 1
ATOM 651 C CA . ASP A 1 91 ? 4.377 4.302 12.295 1.00 94.88 91 ASP A CA 1
ATOM 652 C C . ASP A 1 91 ? 5.000 3.281 11.329 1.00 94.88 91 ASP A C 1
ATOM 654 O O . ASP A 1 91 ? 5.809 3.634 10.467 1.00 94.88 91 ASP A O 1
ATOM 658 N N . ALA A 1 92 ? 4.596 2.014 11.424 1.00 96.69 92 ALA A N 1
ATOM 659 C CA . ALA A 1 92 ? 5.028 0.958 10.523 1.00 96.69 92 ALA A CA 1
ATOM 660 C C . ALA A 1 92 ? 4.550 1.222 9.090 1.00 96.69 92 ALA A C 1
ATOM 662 O O . ALA A 1 92 ? 5.332 1.053 8.151 1.00 96.69 92 ALA A O 1
ATOM 663 N N . CYS A 1 93 ? 3.311 1.690 8.923 1.00 96.12 93 CYS A N 1
ATOM 664 C CA . CYS A 1 93 ? 2.766 2.049 7.621 1.00 96.12 93 CYS A CA 1
ATOM 665 C C . CYS A 1 93 ? 3.551 3.209 6.990 1.00 96.12 93 CYS A C 1
ATOM 667 O O . CYS A 1 93 ? 4.047 3.091 5.868 1.00 96.12 93 CYS A O 1
ATOM 669 N N . LEU A 1 94 ? 3.765 4.297 7.732 1.00 94.25 94 LEU A N 1
ATOM 670 C CA . LEU A 1 94 ? 4.514 5.459 7.248 1.00 94.25 94 LEU A CA 1
ATOM 671 C C . LEU A 1 94 ? 5.975 5.110 6.929 1.00 94.25 94 LEU A C 1
ATOM 673 O O . LEU A 1 94 ? 6.518 5.553 5.916 1.00 94.25 94 LEU A O 1
ATOM 677 N N . ASN A 1 95 ? 6.615 4.253 7.730 1.00 95.38 95 ASN A N 1
ATOM 678 C CA . ASN A 1 95 ? 7.957 3.740 7.440 1.00 95.38 95 ASN A CA 1
ATOM 679 C C . ASN A 1 95 ? 7.992 2.910 6.146 1.00 95.38 95 ASN A C 1
ATOM 681 O O . ASN A 1 95 ? 8.911 3.052 5.333 1.00 95.38 95 ASN A O 1
ATOM 685 N N . ASN A 1 96 ? 6.978 2.071 5.935 1.00 95.88 96 ASN A N 1
ATOM 686 C CA . ASN A 1 96 ? 6.785 1.289 4.719 1.00 95.88 96 ASN A CA 1
ATOM 687 C C . ASN A 1 96 ? 6.564 2.180 3.488 1.00 95.88 96 ASN A C 1
ATOM 689 O O . ASN A 1 96 ? 7.180 1.943 2.443 1.00 95.88 96 ASN A O 1
ATOM 693 N N . MET A 1 97 ? 5.743 3.222 3.616 1.00 94.12 97 MET A N 1
ATOM 694 C CA . MET A 1 97 ? 5.498 4.222 2.578 1.00 94.12 97 MET A CA 1
ATOM 695 C C . MET A 1 97 ? 6.762 5.031 2.264 1.00 94.12 97 MET A C 1
ATOM 697 O O . MET A 1 97 ? 7.090 5.233 1.098 1.00 94.12 97 MET A O 1
ATOM 701 N N . ASN A 1 98 ? 7.548 5.426 3.267 1.00 93.56 98 ASN A N 1
ATOM 702 C CA . ASN A 1 98 ? 8.786 6.184 3.064 1.00 93.56 98 ASN A CA 1
ATOM 703 C C . ASN A 1 98 ? 9.796 5.430 2.168 1.00 93.56 98 ASN A C 1
ATOM 705 O O . ASN A 1 98 ? 10.496 6.032 1.347 1.00 93.56 98 ASN A O 1
ATOM 709 N N . ASN A 1 99 ? 9.822 4.092 2.225 1.00 94.56 99 ASN A N 1
ATOM 710 C CA . ASN A 1 99 ? 10.654 3.269 1.335 1.00 94.56 99 ASN A CA 1
ATOM 711 C C . ASN A 1 99 ? 10.285 3.408 -0.158 1.00 94.56 99 ASN A C 1
ATOM 713 O O . ASN A 1 99 ? 11.120 3.141 -1.028 1.00 94.56 99 ASN A O 1
ATOM 717 N N . ASN A 1 100 ? 9.093 3.918 -0.489 1.00 94.44 100 ASN A N 1
ATOM 718 C CA . ASN A 1 100 ? 8.711 4.226 -1.868 1.00 94.44 100 ASN A CA 1
ATOM 719 C C . ASN A 1 100 ? 9.635 5.272 -2.508 1.00 94.44 100 ASN A C 1
ATOM 721 O O . ASN A 1 100 ? 9.837 5.241 -3.726 1.00 94.44 100 ASN A O 1
ATOM 725 N N . ALA A 1 101 ? 10.192 6.195 -1.712 1.00 92.75 101 ALA A N 1
ATOM 726 C CA . ALA A 1 101 ? 11.034 7.301 -2.173 1.00 92.75 101 ALA A CA 1
ATOM 727 C C . ALA A 1 101 ? 12.407 7.402 -1.504 1.00 92.75 101 ALA A C 1
ATOM 729 O O . ALA A 1 101 ? 13.191 8.285 -1.859 1.00 92.75 101 ALA A O 1
ATOM 730 N N . LYS A 1 102 ? 12.734 6.477 -0.603 1.00 93.25 102 LYS A N 1
ATOM 731 C CA . LYS A 1 102 ? 13.995 6.483 0.130 1.00 93.25 102 LYS A CA 1
ATOM 732 C C . LYS A 1 102 ? 15.209 6.309 -0.791 1.00 93.25 102 LYS A C 1
ATOM 734 O O . LYS A 1 102 ? 15.324 5.336 -1.535 1.00 93.25 102 LYS A O 1
ATOM 739 N N . GLY A 1 103 ? 16.148 7.249 -0.683 1.00 92.00 103 GLY A N 1
ATOM 740 C CA . GLY A 1 103 ? 17.444 7.205 -1.360 1.00 92.00 103 GLY A CA 1
ATOM 741 C C . GLY A 1 103 ? 17.413 7.567 -2.856 1.00 92.00 103 GLY A C 1
ATOM 742 O O . GLY A 1 103 ? 16.401 8.042 -3.384 1.00 92.00 103 GLY A O 1
ATOM 743 N N . PRO A 1 104 ? 18.544 7.366 -3.563 1.00 91.38 104 PRO A N 1
ATOM 744 C CA . PRO A 1 104 ? 18.647 7.581 -5.003 1.00 91.38 104 PRO A CA 1
ATOM 745 C C . PRO A 1 104 ? 17.622 6.752 -5.780 1.00 91.38 104 PRO A C 1
ATOM 747 O O . PRO A 1 104 ? 17.326 5.622 -5.402 1.00 91.38 104 PRO A O 1
ATOM 750 N N . TRP A 1 105 ? 17.171 7.245 -6.937 1.00 84.81 105 TRP A N 1
ATOM 751 C CA . TRP A 1 105 ? 16.141 6.606 -7.778 1.00 84.81 105 TRP A CA 1
ATOM 752 C C . TRP A 1 105 ? 16.301 5.086 -7.965 1.00 84.81 105 TRP A C 1
ATOM 754 O O . TRP A 1 105 ? 15.333 4.329 -7.931 1.00 84.81 105 TRP A O 1
ATOM 764 N N . LYS A 1 106 ? 17.536 4.601 -8.138 1.00 86.00 106 LYS A N 1
ATOM 765 C CA . LYS A 1 106 ? 17.806 3.165 -8.308 1.00 86.00 106 LYS A CA 1
ATOM 766 C C . LYS A 1 106 ? 17.442 2.333 -7.070 1.00 86.00 106 LYS A C 1
ATOM 768 O O . LYS A 1 106 ? 17.029 1.192 -7.250 1.00 86.00 106 LYS A O 1
ATOM 773 N N . GLN A 1 107 ? 17.536 2.902 -5.870 1.00 88.94 107 GLN A N 1
ATOM 774 C CA . GLN A 1 107 ? 17.253 2.257 -4.582 1.00 88.94 107 GLN A CA 1
ATOM 775 C C . GLN A 1 107 ? 15.784 2.368 -4.154 1.00 88.94 107 GLN A C 1
ATOM 777 O O . GLN A 1 107 ? 15.335 1.569 -3.344 1.00 88.94 107 GLN A O 1
ATOM 782 N N . GLN A 1 108 ? 15.034 3.310 -4.726 1.00 91.69 108 GLN A N 1
ATOM 783 C CA . GLN A 1 108 ? 13.615 3.491 -4.422 1.00 91.69 108 GLN A CA 1
ATOM 784 C C . GLN A 1 108 ? 12.802 2.248 -4.796 1.00 91.69 108 GLN A C 1
ATOM 786 O O . GLN A 1 108 ? 13.019 1.648 -5.858 1.00 91.69 108 GLN A O 1
ATOM 791 N N . GLU A 1 109 ? 11.851 1.875 -3.942 1.00 93.31 109 GLU A N 1
ATOM 792 C CA . GLU A 1 109 ? 11.067 0.655 -4.137 1.00 93.31 109 GLU A CA 1
ATOM 793 C C . GLU A 1 109 ? 9.887 0.863 -5.091 1.00 93.31 109 GLU A C 1
ATOM 795 O O . GLU A 1 109 ? 9.601 -0.010 -5.917 1.00 93.31 109 GLU A O 1
ATOM 800 N N . CYS A 1 110 ? 9.249 2.036 -5.047 1.00 92.50 110 CYS A N 1
ATOM 801 C CA . CYS A 1 110 ? 8.051 2.302 -5.834 1.00 92.50 110 CYS A CA 1
ATOM 802 C C . CYS A 1 110 ? 8.384 2.928 -7.190 1.00 92.50 110 CYS A C 1
ATOM 804 O O . CYS A 1 110 ? 8.786 4.092 -7.306 1.00 92.50 110 CYS A O 1
ATOM 806 N N . LYS A 1 111 ? 8.191 2.123 -8.236 1.00 90.50 111 LYS A N 1
ATOM 807 C CA . LYS A 1 111 ? 8.440 2.435 -9.645 1.00 90.50 111 LYS A CA 1
ATOM 808 C C . LYS A 1 111 ? 7.259 1.921 -10.491 1.00 90.50 111 LYS A C 1
ATOM 810 O O . LYS A 1 111 ? 7.433 0.990 -11.280 1.00 90.50 111 LYS A O 1
ATOM 815 N N . PRO A 1 112 ? 6.056 2.499 -10.331 1.00 83.81 112 PRO A N 1
ATOM 816 C CA . PRO A 1 112 ? 4.799 1.933 -10.841 1.00 83.81 112 PRO A CA 1
ATOM 817 C C . PRO A 1 112 ? 4.754 1.792 -12.371 1.00 83.81 112 PRO A C 1
ATOM 819 O O . PRO A 1 112 ? 4.227 0.802 -12.871 1.00 83.81 112 PRO A O 1
ATOM 822 N N . TYR A 1 113 ? 5.396 2.714 -13.097 1.00 76.88 113 TYR A N 1
ATOM 823 C CA . TYR A 1 113 ? 5.516 2.710 -14.562 1.00 76.88 113 TYR A CA 1
ATOM 824 C C . TYR A 1 113 ? 6.580 1.756 -15.124 1.00 76.88 113 TYR A C 1
ATOM 826 O O . TYR A 1 113 ? 6.799 1.704 -16.335 1.00 76.88 113 TYR A O 1
ATOM 834 N N . ASN A 1 114 ? 7.335 1.062 -14.273 1.00 72.62 114 ASN A N 1
ATOM 835 C CA . ASN A 1 114 ? 8.527 0.362 -14.723 1.00 72.62 114 ASN A CA 1
ATOM 836 C C . ASN A 1 114 ? 8.179 -0.931 -15.468 1.00 72.62 114 ASN A C 1
ATOM 838 O O . ASN A 1 114 ? 7.791 -1.946 -14.885 1.00 72.62 114 ASN A O 1
ATOM 842 N N . ASN A 1 115 ? 8.359 -0.893 -16.783 1.00 72.94 115 ASN A N 1
ATOM 843 C CA . ASN A 1 115 ? 8.150 -2.019 -17.686 1.00 72.94 115 ASN A CA 1
ATOM 844 C C . ASN A 1 115 ? 9.421 -2.863 -17.907 1.00 72.94 115 ASN A C 1
ATOM 846 O O . ASN A 1 115 ? 9.380 -3.864 -18.627 1.00 72.94 115 ASN A O 1
ATOM 850 N N . ILE A 1 116 ? 10.547 -2.519 -17.271 1.00 75.00 116 ILE A N 1
ATOM 851 C CA . ILE A 1 116 ? 11.810 -3.241 -17.439 1.00 75.00 116 ILE A CA 1
ATOM 852 C C . ILE A 1 116 ? 11.711 -4.629 -16.792 1.00 75.00 116 ILE A C 1
ATOM 854 O O . ILE A 1 116 ? 11.403 -4.779 -15.611 1.00 75.00 116 ILE A O 1
ATOM 858 N N . LYS A 1 117 ? 12.049 -5.668 -17.566 1.00 60.84 117 LYS A N 1
ATOM 859 C CA . LYS A 1 117 ? 11.865 -7.099 -17.240 1.00 60.84 117 LYS A CA 1
ATOM 860 C C . LYS A 1 117 ? 12.438 -7.552 -15.887 1.00 60.84 117 LYS A C 1
ATOM 862 O O . LYS A 1 117 ? 11.941 -8.525 -15.308 1.00 60.84 117 LYS A O 1
ATOM 867 N N . PHE A 1 118 ? 13.481 -6.871 -15.422 1.00 65.94 118 PHE A N 1
ATOM 868 C CA . PHE A 1 118 ? 14.262 -7.216 -14.232 1.00 65.94 118 PHE A CA 1
ATOM 869 C C . PHE A 1 118 ? 14.056 -6.257 -13.059 1.00 65.94 118 PHE A C 1
ATOM 871 O O . PHE A 1 118 ? 14.653 -6.465 -12.008 1.00 65.94 118 PHE A O 1
ATOM 878 N N . GLN A 1 119 ? 13.234 -5.218 -13.218 1.00 79.19 119 GLN A N 1
ATOM 879 C CA . GLN A 1 119 ? 12.949 -4.295 -12.130 1.00 79.19 119 GLN A CA 1
ATOM 880 C C . GLN A 1 119 ? 11.593 -4.629 -11.517 1.00 79.19 119 GLN A C 1
ATOM 882 O O . GLN A 1 119 ? 10.572 -4.678 -12.202 1.00 79.19 119 GLN A O 1
ATOM 887 N N . ASN A 1 120 ? 11.614 -4.886 -10.214 1.00 87.12 120 ASN A N 1
ATOM 888 C CA . ASN A 1 120 ? 10.410 -5.025 -9.415 1.00 87.12 120 ASN A CA 1
ATOM 889 C C . ASN A 1 120 ? 10.029 -3.642 -8.884 1.00 87.12 120 ASN A C 1
ATOM 891 O O . ASN A 1 120 ? 10.906 -2.854 -8.526 1.00 87.12 120 ASN A O 1
ATOM 895 N N . SER A 1 121 ? 8.732 -3.370 -8.826 1.00 92.06 121 SER A N 1
ATOM 896 C CA . SER A 1 121 ? 8.183 -2.231 -8.098 1.00 92.06 121 SER A CA 1
ATOM 897 C C . SER A 1 121 ? 7.461 -2.750 -6.868 1.00 92.06 121 SER A C 1
ATOM 899 O O . SER A 1 121 ? 6.706 -3.716 -6.980 1.00 92.06 121 SER A O 1
ATOM 901 N N . VAL A 1 122 ? 7.673 -2.106 -5.727 1.00 94.44 122 VAL A N 1
ATOM 902 C CA . VAL A 1 122 ? 6.865 -2.278 -4.520 1.00 94.44 122 VAL A CA 1
ATOM 903 C C . VAL A 1 122 ? 6.400 -0.897 -4.097 1.00 94.44 122 VAL A C 1
ATOM 905 O O . VAL A 1 122 ? 7.218 -0.036 -3.794 1.00 94.44 122 VAL A O 1
ATOM 908 N N . CYS A 1 123 ? 5.096 -0.680 -4.151 1.00 93.69 123 CYS A N 1
ATOM 909 C CA . CYS A 1 123 ? 4.476 0.578 -3.779 1.00 93.69 123 CYS A CA 1
ATOM 910 C C . CYS A 1 123 ? 3.536 0.333 -2.608 1.00 93.69 123 CYS A C 1
ATOM 912 O O . CYS A 1 123 ? 2.764 -0.628 -2.633 1.00 93.69 123 CYS A O 1
ATOM 914 N N . ARG A 1 124 ? 3.648 1.171 -1.579 1.00 95.12 124 ARG A N 1
ATOM 915 C CA . ARG A 1 124 ? 2.869 1.047 -0.344 1.00 95.12 124 ARG A CA 1
ATOM 916 C C . ARG A 1 124 ? 2.142 2.330 -0.018 1.00 95.12 124 ARG A C 1
ATOM 918 O O . ARG A 1 124 ? 2.656 3.392 -0.343 1.00 95.12 124 ARG A O 1
ATOM 925 N N . GLN A 1 125 ? 0.980 2.244 0.598 1.00 93.56 125 GLN A N 1
ATOM 926 C CA . GLN A 1 125 ? 0.220 3.436 0.927 1.00 93.56 125 GLN A CA 1
ATOM 927 C C . GLN A 1 125 ? -0.645 3.214 2.165 1.00 93.56 125 GLN A C 1
ATOM 929 O O . GLN A 1 125 ? -1.023 2.075 2.449 1.00 93.56 125 GLN A O 1
ATOM 934 N N . CYS A 1 126 ? -0.906 4.302 2.882 1.00 93.38 126 CYS A N 1
ATOM 935 C CA . CYS A 1 126 ? -1.563 4.332 4.182 1.00 93.38 126 CYS A CA 1
ATOM 936 C C . CYS A 1 126 ? -2.870 5.125 4.112 1.00 93.38 126 CYS A C 1
ATOM 938 O O . CYS A 1 126 ? -2.946 6.119 3.392 1.00 93.38 126 CYS A O 1
ATOM 940 N N . CYS A 1 127 ? -3.884 4.705 4.866 1.00 90.38 127 CYS A N 1
ATOM 941 C CA . CYS A 1 127 ? -5.101 5.487 5.088 1.00 90.38 127 CYS A CA 1
ATOM 942 C C . CYS A 1 127 ? -5.765 5.140 6.425 1.00 90.38 127 CYS A C 1
ATOM 944 O O . CYS A 1 127 ? -5.623 4.025 6.927 1.00 90.38 127 CYS A O 1
ATOM 946 N N . ASP A 1 128 ? -6.498 6.095 6.989 1.00 88.19 128 ASP A N 1
ATOM 947 C CA . ASP A 1 128 ? -7.137 6.025 8.309 1.00 88.19 128 ASP A CA 1
ATOM 948 C C . ASP A 1 128 ? -8.662 6.266 8.282 1.00 88.19 128 ASP A C 1
ATOM 950 O O . ASP A 1 128 ? -9.311 6.185 9.321 1.00 88.19 128 ASP A O 1
ATOM 954 N N . GLY A 1 129 ? -9.264 6.451 7.101 1.00 82.88 129 GLY A N 1
ATOM 955 C CA . GLY A 1 129 ? -10.709 6.658 6.891 1.00 82.88 129 GLY A CA 1
ATOM 956 C C . GLY A 1 129 ? -11.614 5.429 7.096 1.00 82.88 129 GLY A C 1
ATOM 957 O O . GLY A 1 129 ? -12.645 5.298 6.439 1.00 82.88 129 GLY A O 1
ATOM 958 N N . GLY A 1 130 ? -11.226 4.487 7.959 1.00 86.25 130 GLY A N 1
ATOM 959 C CA . GLY A 1 130 ? -11.977 3.257 8.237 1.00 86.25 130 GLY A CA 1
ATOM 960 C C . GLY A 1 130 ? -11.816 2.145 7.190 1.00 86.25 130 GLY A C 1
ATOM 961 O O . GLY A 1 130 ? -10.907 2.162 6.359 1.00 86.25 130 GLY A O 1
ATOM 962 N N . ALA A 1 131 ? -12.706 1.146 7.238 1.00 89.62 131 ALA A N 1
ATOM 963 C CA . ALA A 1 131 ? -12.483 -0.150 6.587 1.00 89.62 131 ALA A CA 1
ATOM 964 C C . ALA A 1 131 ? -12.304 -0.105 5.066 1.00 89.62 131 ALA A C 1
ATOM 966 O O . ALA A 1 131 ? -11.575 -0.930 4.506 1.00 89.62 131 ALA A O 1
ATOM 967 N N . ASP A 1 132 ? -12.939 0.865 4.415 1.00 89.31 132 ASP A N 1
ATOM 968 C CA . ASP A 1 132 ? -12.962 1.004 2.963 1.00 89.31 132 ASP A CA 1
ATOM 969 C C . ASP A 1 132 ? -11.909 1.980 2.424 1.00 89.31 132 ASP A C 1
ATOM 971 O O . ASP A 1 132 ? -11.769 2.093 1.205 1.00 89.31 132 ASP A O 1
AT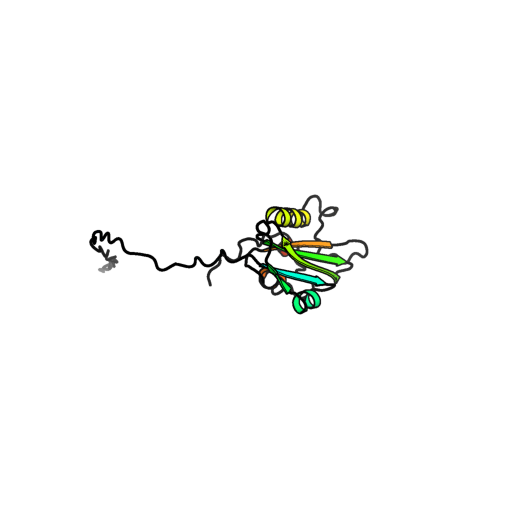OM 975 N N . CYS A 1 133 ? -11.130 2.643 3.290 1.00 89.12 133 CYS A N 1
ATOM 976 C CA . CYS A 1 133 ? -10.293 3.779 2.892 1.00 89.12 133 CYS A CA 1
ATOM 977 C C . CYS A 1 133 ? -9.287 3.439 1.783 1.00 89.12 133 CYS A C 1
ATOM 979 O O . CYS A 1 133 ? -8.981 4.262 0.925 1.00 89.12 133 CYS A O 1
ATOM 981 N N . VAL A 1 134 ? -8.787 2.200 1.746 1.00 88.69 134 VAL A N 1
ATOM 982 C CA . VAL A 1 134 ? -7.853 1.769 0.699 1.00 88.69 134 VAL A CA 1
ATOM 983 C C . VAL A 1 134 ? -8.544 1.711 -0.665 1.00 88.69 134 VAL A C 1
ATOM 985 O O . VAL A 1 134 ? -7.974 2.101 -1.685 1.00 88.69 134 VAL A O 1
ATOM 988 N N . GLU A 1 135 ? -9.773 1.202 -0.695 1.00 87.56 135 GLU A N 1
ATOM 989 C CA . GLU A 1 135 ? -10.563 1.105 -1.916 1.00 87.56 135 GLU A CA 1
ATOM 990 C C . GLU A 1 135 ? -10.961 2.495 -2.412 1.00 87.56 135 GLU A C 1
ATOM 992 O O . GLU A 1 135 ? -10.726 2.819 -3.581 1.00 87.56 135 GLU A O 1
ATOM 997 N N . THR A 1 136 ? -11.480 3.336 -1.513 1.00 83.56 136 THR A N 1
ATOM 998 C CA . THR A 1 136 ? -11.950 4.685 -1.842 1.00 83.56 136 THR A CA 1
ATOM 999 C C . THR A 1 136 ? -10.812 5.604 -2.266 1.00 83.56 136 THR A C 1
ATOM 1001 O O . THR A 1 136 ? -10.933 6.279 -3.289 1.00 83.56 136 THR A O 1
ATOM 1004 N N . ASN A 1 137 ? -9.690 5.585 -1.544 1.00 79.19 137 ASN A N 1
ATOM 1005 C CA . ASN A 1 137 ? -8.638 6.588 -1.711 1.00 79.19 137 ASN A CA 1
ATOM 1006 C C . ASN A 1 137 ? -7.578 6.151 -2.735 1.00 79.19 137 ASN A C 1
ATOM 1008 O O . ASN A 1 137 ? -6.958 7.005 -3.371 1.00 79.19 137 ASN A O 1
ATOM 1012 N N . PHE A 1 138 ? -7.396 4.842 -2.970 1.00 79.75 138 PHE A N 1
ATOM 1013 C CA . PHE A 1 138 ? -6.379 4.349 -3.912 1.00 79.75 138 PHE A CA 1
ATOM 1014 C C . PHE A 1 138 ? -6.950 3.693 -5.151 1.00 79.75 138 PHE A C 1
ATOM 1016 O O . PHE A 1 138 ? -6.513 4.025 -6.250 1.00 79.75 138 PHE A O 1
ATOM 1023 N N . PHE A 1 139 ? -7.894 2.764 -5.030 1.00 79.31 139 PHE A N 1
ATOM 1024 C CA . PHE A 1 139 ? -8.303 1.975 -6.193 1.00 79.31 139 PHE A CA 1
ATOM 1025 C C . PHE A 1 139 ? -9.356 2.661 -7.055 1.00 79.31 139 PHE A C 1
ATOM 1027 O O . PHE A 1 139 ? -9.230 2.626 -8.282 1.00 79.31 139 PHE A O 1
ATOM 1034 N N . ASN A 1 140 ? -10.302 3.383 -6.454 1.00 71.44 140 ASN A N 1
ATOM 1035 C CA . ASN A 1 140 ? -11.292 4.156 -7.209 1.00 71.44 140 ASN A CA 1
ATOM 1036 C C . ASN A 1 140 ? -10.645 5.276 -8.041 1.00 71.44 140 ASN A C 1
ATOM 1038 O O . ASN A 1 140 ? -11.068 5.536 -9.165 1.00 71.44 140 ASN A O 1
ATOM 1042 N N . ALA A 1 141 ? -9.568 5.886 -7.536 1.00 60.88 141 ALA A N 1
ATOM 1043 C CA . ALA A 1 141 ? -8.824 6.925 -8.249 1.00 60.88 141 ALA A CA 1
ATOM 1044 C C . ALA A 1 141 ? -7.817 6.375 -9.276 1.00 60.88 141 ALA A C 1
ATOM 1046 O O . ALA A 1 141 ? -7.399 7.099 -10.183 1.00 60.88 141 ALA A O 1
ATOM 1047 N N . ALA A 1 142 ? -7.386 5.118 -9.134 1.00 61.53 142 ALA A N 1
ATOM 1048 C CA . ALA A 1 142 ? -6.212 4.617 -9.840 1.00 61.53 142 ALA A CA 1
ATOM 1049 C C . ALA A 1 142 ? -6.437 3.411 -10.762 1.00 61.53 142 ALA A C 1
ATOM 1051 O O . ALA A 1 142 ? -5.543 3.063 -11.538 1.00 61.53 142 ALA A O 1
ATOM 1052 N N . GLY A 1 143 ? -7.617 2.794 -10.713 1.00 68.19 143 GLY A N 1
ATOM 1053 C CA . GLY A 1 143 ? -7.963 1.642 -11.536 1.00 68.19 143 GLY A CA 1
ATOM 1054 C C . GLY A 1 143 ? -7.256 0.347 -11.118 1.00 68.19 143 GLY A C 1
ATOM 1055 O O . GLY A 1 143 ? -6.547 0.265 -10.114 1.00 68.19 143 GLY A O 1
ATOM 1056 N N . THR A 1 144 ? -7.446 -0.699 -11.921 1.00 69.12 144 THR A N 1
ATOM 1057 C CA . THR A 1 144 ? -7.128 -2.097 -11.566 1.00 69.12 144 THR A CA 1
ATOM 1058 C C . THR A 1 144 ? -5.635 -2.428 -11.490 1.00 69.12 144 THR A C 1
ATOM 1060 O O . THR A 1 144 ? -5.266 -3.507 -11.033 1.00 69.12 144 THR A O 1
ATOM 1063 N N . ASP A 1 145 ? -4.772 -1.513 -11.933 1.00 74.56 145 ASP A N 1
ATOM 1064 C CA . ASP A 1 145 ? -3.310 -1.622 -11.844 1.00 74.56 145 ASP A CA 1
ATOM 1065 C C . ASP A 1 145 ? -2.698 -0.653 -10.821 1.00 74.56 145 ASP A C 1
ATOM 1067 O O . ASP A 1 145 ? -1.472 -0.487 -10.769 1.00 74.56 145 ASP A O 1
ATOM 1071 N N . GLY A 1 146 ? -3.541 0.009 -10.025 1.00 76.69 146 GLY A N 1
ATOM 1072 C CA . GLY A 1 146 ? -3.130 1.082 -9.132 1.00 76.69 146 GLY A CA 1
ATOM 1073 C C . GLY A 1 146 ? -2.536 2.275 -9.881 1.00 76.69 146 GLY A C 1
ATOM 1074 O O . GLY A 1 146 ? -2.434 2.305 -11.113 1.00 76.69 146 GLY A O 1
ATOM 1075 N N . SER A 1 147 ? -2.110 3.288 -9.122 1.00 80.75 147 SER A N 1
ATOM 1076 C CA . SER A 1 147 ? -1.714 4.547 -9.749 1.00 80.75 147 SER A CA 1
ATOM 1077 C C . SER A 1 147 ? -0.440 4.332 -10.525 1.00 80.75 147 SER A C 1
ATOM 1079 O O . SER A 1 147 ? 0.590 3.934 -9.979 1.00 80.75 147 SER A O 1
ATOM 1081 N N . GLN A 1 148 ? -0.494 4.631 -11.813 1.00 81.50 148 GLN A N 1
ATOM 1082 C CA . GLN A 1 148 ? 0.725 4.722 -12.577 1.00 81.50 148 GLN A CA 1
ATOM 1083 C C . GLN A 1 148 ? 1.501 5.958 -12.094 1.00 81.50 148 GLN A C 1
ATOM 1085 O O . GLN A 1 148 ? 2.707 5.864 -11.925 1.00 81.50 148 GLN A O 1
ATOM 1090 N N . ASN A 1 149 ? 0.833 7.060 -11.719 1.00 83.19 149 ASN A N 1
ATOM 1091 C CA . ASN A 1 149 ? 1.485 8.246 -11.157 1.00 83.19 149 ASN A CA 1
ATOM 1092 C C . ASN A 1 149 ? 2.160 7.934 -9.823 1.00 83.19 149 ASN A C 1
ATOM 1094 O O . ASN A 1 149 ? 1.499 7.657 -8.821 1.00 83.19 149 ASN A O 1
ATOM 1098 N N . ARG A 1 150 ? 3.493 8.028 -9.826 1.00 84.75 150 ARG A N 1
ATOM 1099 C CA . ARG A 1 150 ? 4.335 7.784 -8.658 1.00 84.75 150 ARG A CA 1
ATOM 1100 C C . ARG A 1 150 ? 4.000 8.721 -7.498 1.00 84.75 150 ARG A C 1
ATOM 1102 O O . ARG A 1 150 ? 4.101 8.285 -6.363 1.00 84.75 150 ARG A O 1
ATOM 1109 N N . GLN A 1 151 ? 3.579 9.961 -7.757 1.00 85.56 151 GLN A N 1
ATOM 1110 C CA . GLN A 1 151 ? 3.248 10.893 -6.674 1.00 85.56 151 GLN A CA 1
ATOM 1111 C C . GLN A 1 151 ? 2.075 10.403 -5.823 1.00 85.56 151 GLN A C 1
ATOM 1113 O O . GLN A 1 151 ? 2.104 10.560 -4.611 1.00 85.56 151 GLN A O 1
ATOM 1118 N N . ASN A 1 152 ? 1.121 9.680 -6.409 1.00 85.19 152 ASN A N 1
ATOM 1119 C CA . ASN A 1 152 ? 0.007 9.092 -5.657 1.00 85.19 152 ASN A CA 1
ATOM 1120 C C . ASN A 1 152 ? 0.456 7.955 -4.711 1.00 85.19 152 ASN A C 1
ATOM 1122 O O . ASN A 1 152 ? -0.318 7.505 -3.877 1.00 85.19 152 ASN A O 1
ATOM 1126 N N . TRP A 1 153 ? 1.698 7.481 -4.829 1.00 87.31 153 TRP A N 1
ATOM 1127 C CA . TRP A 1 153 ? 2.308 6.516 -3.908 1.00 87.31 153 TRP A CA 1
ATOM 1128 C C . TRP A 1 153 ? 3.291 7.163 -2.925 1.00 87.31 153 TRP A C 1
ATOM 1130 O O . TRP A 1 153 ? 3.918 6.464 -2.141 1.00 87.31 153 TRP A O 1
ATOM 1140 N N . ILE A 1 154 ? 3.520 8.471 -3.008 1.00 86.12 154 ILE A N 1
ATOM 1141 C CA . ILE A 1 154 ? 4.469 9.183 -2.134 1.00 86.12 154 ILE A CA 1
ATOM 1142 C C . ILE A 1 154 ? 3.742 10.204 -1.278 1.00 86.12 154 ILE A C 1
ATOM 1144 O O . ILE A 1 154 ? 4.162 10.457 -0.155 1.00 86.12 154 ILE A O 1
ATOM 1148 N N . ASN A 1 155 ? 2.679 10.794 -1.817 1.00 82.94 155 ASN A N 1
ATOM 1149 C CA . ASN A 1 155 ? 1.801 11.656 -1.058 1.00 82.94 155 ASN A CA 1
ATOM 1150 C C . ASN A 1 155 ? 1.163 10.828 0.055 1.00 82.94 155 ASN A C 1
ATOM 1152 O O . ASN A 1 155 ? 0.673 9.729 -0.204 1.00 82.94 155 ASN A O 1
ATOM 1156 N N . ASP A 1 156 ? 1.215 11.364 1.267 1.00 74.12 156 ASP A N 1
ATOM 1157 C CA . ASP A 1 156 ? 0.552 10.790 2.425 1.00 74.12 156 ASP A CA 1
ATOM 1158 C C . ASP A 1 156 ? -0.950 11.076 2.331 1.00 74.12 156 ASP A C 1
ATOM 1160 O O . ASP A 1 156 ? -1.363 12.204 2.033 1.00 74.12 156 ASP A O 1
ATOM 1164 N N . PHE A 1 157 ? -1.749 10.036 2.527 1.00 70.56 157 PHE A N 1
ATOM 1165 C CA . PHE A 1 157 ? -3.209 10.109 2.516 1.00 70.56 157 PHE A CA 1
ATOM 1166 C C . PHE A 1 157 ? -3.817 9.798 3.878 1.00 70.56 157 PHE A C 1
ATOM 1168 O O . PHE A 1 157 ? -5.035 9.892 4.020 1.00 70.56 157 PHE A O 1
ATOM 1175 N N . VAL A 1 158 ? -2.993 9.483 4.880 1.00 71.12 158 VAL A N 1
ATOM 1176 C CA . VAL A 1 158 ? -3.425 9.558 6.273 1.00 71.12 158 VAL A CA 1
ATOM 1177 C C . VAL A 1 158 ? -3.825 11.018 6.510 1.00 71.12 158 VAL A C 1
ATOM 1179 O O . VAL A 1 158 ? -3.016 11.910 6.249 1.00 71.12 158 VAL A O 1
ATOM 1182 N N . THR A 1 159 ? -5.069 11.270 6.936 1.00 60.53 159 THR A N 1
ATOM 1183 C CA . THR A 1 159 ? -5.715 12.593 7.156 1.00 60.53 159 THR A CA 1
ATOM 1184 C C . THR A 1 159 ? -6.363 13.347 5.972 1.00 60.53 159 THR A C 1
ATOM 1186 O O . THR A 1 159 ? -6.804 14.480 6.161 1.00 60.53 159 THR A O 1
ATOM 1189 N N . GLN A 1 160 ? -6.523 12.777 4.765 1.00 52.47 160 GLN A N 1
ATOM 1190 C CA . GLN A 1 160 ? -7.269 13.480 3.687 1.00 52.47 160 GLN A CA 1
ATOM 1191 C C . GLN A 1 160 ? -8.810 13.411 3.796 1.00 52.47 160 GLN A C 1
ATOM 1193 O O . GLN A 1 160 ? -9.487 14.086 3.021 1.00 52.47 160 GLN A O 1
ATOM 1198 N N . ASP A 1 161 ? -9.363 12.693 4.780 1.00 46.84 161 ASP A N 1
ATOM 1199 C CA . ASP A 1 161 ? -10.816 12.606 5.022 1.00 46.84 161 ASP A CA 1
ATOM 1200 C C . ASP A 1 161 ? -11.380 13.724 5.936 1.00 46.84 161 ASP A C 1
ATOM 1202 O O . ASP A 1 161 ? -12.579 13.767 6.196 1.00 46.84 161 ASP A O 1
ATOM 1206 N N . ASP A 1 162 ? -10.567 14.714 6.333 1.00 43.62 162 ASP A N 1
ATOM 1207 C CA . ASP A 1 162 ? -11.029 15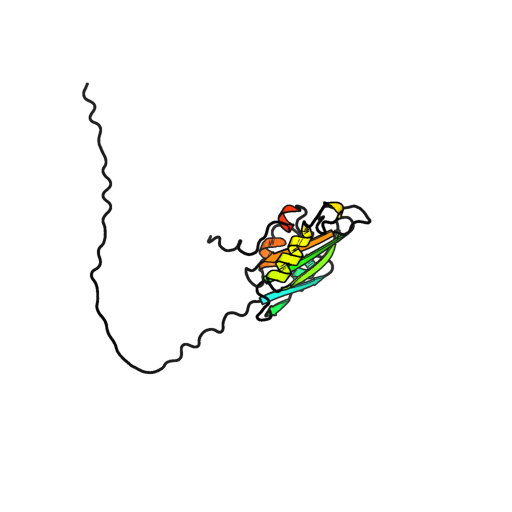.952 6.996 1.00 43.62 162 ASP A CA 1
ATOM 1208 C C . ASP A 1 162 ? -11.596 16.999 6.007 1.00 43.62 162 ASP A C 1
ATOM 1210 O O . ASP A 1 162 ? -11.585 18.206 6.268 1.00 43.62 162 ASP A O 1
ATOM 1214 N N . GLN A 1 163 ? -12.081 16.591 4.832 1.00 36.75 163 GLN A N 1
ATOM 1215 C CA . GLN A 1 163 ? -12.841 17.486 3.955 1.00 36.75 163 GLN A CA 1
ATOM 1216 C C . GLN A 1 163 ? -14.338 17.186 4.089 1.00 36.75 163 GLN A C 1
ATOM 1218 O O . GLN A 1 163 ? -14.831 16.261 3.441 1.00 36.75 163 GLN A O 1
ATOM 1223 N N . PRO A 1 164 ? -15.082 17.952 4.915 1.00 37.12 164 PRO A N 1
ATOM 1224 C CA . PRO A 1 164 ? -16.534 17.889 4.885 1.00 37.12 164 PRO A CA 1
ATOM 1225 C C . PRO A 1 164 ? -17.017 18.296 3.487 1.00 37.12 164 PRO A C 1
ATOM 1227 O O . PRO A 1 164 ? -16.573 19.312 2.945 1.00 37.12 164 PRO A O 1
ATOM 1230 N N . LEU A 1 165 ? -17.901 17.475 2.910 1.00 37.22 165 LEU A N 1
ATOM 1231 C CA . LEU A 1 165 ? -18.722 17.845 1.753 1.00 37.22 165 LEU A CA 1
ATOM 1232 C C . LEU A 1 165 ? -19.579 19.081 2.058 1.00 37.22 165 LEU A C 1
ATOM 1234 O O . LEU A 1 165 ? -20.095 19.174 3.197 1.00 37.22 165 LEU A O 1
#

Radius of gyration: 26.0 Å; chains: 1; bounding box: 50×82×60 Å

Secondary structure (DSSP, 8-state):
----------------PPP--------------PPPP---EEEEEEESSHHHHHHT-EEEEPPTT--EEEEEEEEETTEEEEEEEEEE-HHHHHHHHHTTT-SSTTT-S--TT---TT-EEEEEEEE-S-TTHHIIIIIHHH-TT--SSGGGGTS--TTTT----

pLDDT: mean 77.56, std 19.76, range [35.25, 97.88]

Sequence (165 aa):
MKIFALLSAVVYGQTTDPPTTVGTTAGTTAGTTAEPPSAFACKTCVASNVNDCLGNATVVECQENETTCEVTMRKRRGGTYFVQMGCKALDACLNNMNNNAKGPWKQQECKPYNNIKFQNSVCRQCCDGGADCVETNFFNAAGTDGSQN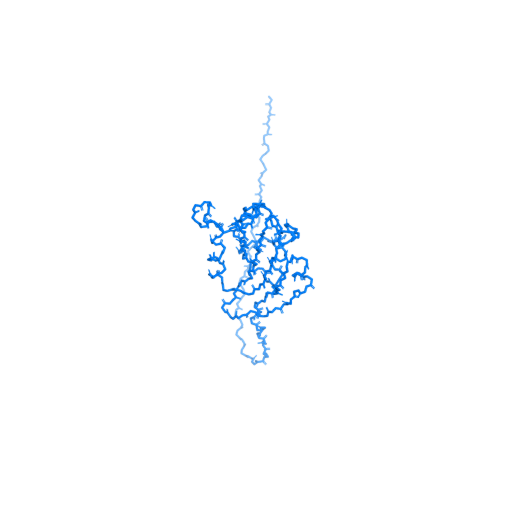RQNWINDFVTQDDQPL

Foldseek 3Di:
DDDDDDDDDDDDDDDDDDDDDDDDDDDDDDDPPPPPPPFFWAFWAKFQWQCRRVVPTDIDREDPQFQKKKWKWKDALLATGIITITTDHPVVQVVLLVLCPPDDPVRRQAQNRDNDRPHMHIFMAIERPGHCCCVVLWPVVPHTSTNNDSVSRNDHHHPPVPDDD